Protein AF-A0A7V4WW13-F1 (afdb_monomer_lite)

Foldseek 3Di:
DVVVVVVVVVVVVVVVVVVVVVVVVVVVVVVLVVVLVVLVVVLVVLVVVLVVLVVVLCVLVVVCVVVVNVVCSVPPPCNVVSVVVNVVSVVVNVVSVVVSVVSVVVPPDPPVVVVVVVVVVVVVVVVVVVVVVVVVVVVVVVVVVVPDDPPDDDDDDDDDDDD

Organism: Caldithrix abyssi (NCBI:txid187145)

Secondary structure (DSSP, 8-state):
-HHHHHHHHHHHHHHHHHHHHHHHHHHHHHHHHHHHHHHHHHHHHHHHHHHHHHHHHHHHHHHHHHTT-HHHHHT-HHHHHHHHHHHHHHHHHHHHHHHHHHHHHTTTSSHHHHHHHHHHHHHHHHHHHHHHHHHHHHHHHHHHHHHS--------PPPPP--

pLDDT: mean 79.31, std 14.87, range [42.88, 95.56]

Structure (mmCIF, N/CA/C/O backbone):
data_AF-A0A7V4WW13-F1
#
_entry.id   AF-A0A7V4WW13-F1
#
loop_
_atom_site.group_PDB
_atom_site.id
_atom_site.type_symbol
_atom_site.label_atom_id
_atom_site.label_alt_id
_atom_site.label_comp_id
_atom_site.label_asym_id
_atom_site.label_entity_id
_atom_site.label_seq_id
_atom_site.pdbx_PDB_ins_code
_atom_site.Cartn_x
_atom_site.Cartn_y
_atom_site.Cartn_z
_atom_site.occupancy
_atom_site.B_iso_or_equiv
_atom_site.auth_seq_id
_atom_site.auth_comp_id
_atom_site.auth_asym_id
_atom_site.auth_atom_id
_atom_site.pdbx_PDB_model_num
ATOM 1 N N . MET A 1 1 ? -32.291 -10.331 50.979 1.00 54.09 1 MET A N 1
ATOM 2 C CA . MET A 1 1 ? -30.841 -10.485 50.706 1.00 54.09 1 MET A CA 1
ATOM 3 C C . MET A 1 1 ? -30.532 -11.126 49.345 1.00 54.09 1 MET A C 1
ATOM 5 O O . MET A 1 1 ? -29.468 -10.841 48.819 1.00 54.09 1 MET A O 1
ATOM 9 N N . SER A 1 2 ? -31.426 -11.918 48.730 1.00 60.03 2 SER A N 1
ATOM 10 C CA . SER A 1 2 ? -31.185 -12.530 47.403 1.00 60.03 2 SER A CA 1
ATOM 11 C C . SER A 1 2 ? -31.141 -11.540 46.224 1.00 60.03 2 SER A C 1
ATOM 13 O O . SER A 1 2 ? -30.485 -11.811 45.222 1.00 60.03 2 SER A O 1
ATOM 15 N N . ASP A 1 3 ? -31.795 -10.382 46.347 1.00 74.62 3 ASP A N 1
ATOM 16 C CA . ASP A 1 3 ? -31.913 -9.387 45.269 1.00 74.62 3 ASP A CA 1
ATOM 17 C C . ASP A 1 3 ? -30.604 -8.613 44.997 1.00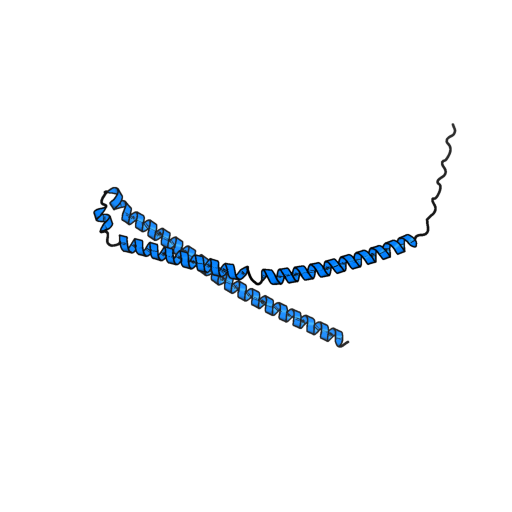 74.62 3 ASP A C 1
ATOM 19 O O . ASP A 1 3 ? -30.309 -8.245 43.866 1.00 74.62 3 ASP A O 1
ATOM 23 N N . LEU A 1 4 ? -29.757 -8.422 46.020 1.00 75.31 4 LEU A N 1
ATOM 24 C CA . LEU A 1 4 ? -28.432 -7.808 45.838 1.00 75.31 4 LEU A CA 1
ATOM 25 C C . LEU A 1 4 ? -27.431 -8.777 45.204 1.00 75.31 4 LEU A C 1
ATOM 27 O O . LEU A 1 4 ? -26.656 -8.374 44.346 1.00 75.31 4 LEU A O 1
ATOM 31 N N . ILE A 1 5 ? -27.449 -10.047 45.614 1.00 81.94 5 ILE A N 1
ATOM 32 C CA . ILE A 1 5 ? -26.523 -11.066 45.098 1.00 81.94 5 ILE A CA 1
ATOM 33 C C . ILE A 1 5 ? -26.833 -11.378 43.629 1.00 81.94 5 ILE A C 1
ATOM 35 O O . ILE A 1 5 ? -25.917 -11.538 42.829 1.00 81.94 5 ILE A O 1
ATOM 39 N N . SER A 1 6 ? -28.114 -11.420 43.256 1.00 78.00 6 SER A N 1
ATOM 40 C CA . SER A 1 6 ? -28.537 -11.613 41.863 1.00 78.00 6 SER A CA 1
ATOM 41 C C . SER A 1 6 ? -28.190 -10.416 40.976 1.00 78.00 6 SER A C 1
ATOM 43 O O . SER A 1 6 ? -27.668 -10.626 39.885 1.00 78.00 6 SER A O 1
ATOM 45 N N . LYS A 1 7 ? -28.380 -9.178 41.455 1.00 79.62 7 LYS A N 1
ATOM 46 C CA . LYS A 1 7 ? -27.900 -7.970 40.760 1.00 79.62 7 LYS A CA 1
ATOM 47 C C . LYS A 1 7 ? -26.385 -7.989 40.583 1.00 79.62 7 LYS A C 1
ATOM 49 O O . LYS A 1 7 ? -25.926 -7.822 39.465 1.00 79.62 7 LYS A O 1
ATOM 54 N N . LEU A 1 8 ? -25.625 -8.289 41.640 1.00 80.19 8 LEU A N 1
ATOM 55 C CA . LEU A 1 8 ? -24.162 -8.370 41.581 1.00 80.19 8 LEU A CA 1
ATOM 56 C C . LEU A 1 8 ? -23.691 -9.418 40.564 1.00 80.19 8 LEU A C 1
ATOM 58 O O . LEU A 1 8 ? -22.793 -9.155 39.772 1.00 80.19 8 LEU A O 1
ATOM 62 N N . LYS A 1 9 ? -24.322 -10.598 40.561 1.00 83.50 9 LYS A N 1
ATOM 63 C CA . LYS A 1 9 ? -24.013 -11.666 39.608 1.00 83.50 9 LYS A CA 1
ATOM 64 C C . LYS A 1 9 ? -24.299 -11.233 38.170 1.00 83.50 9 LYS A C 1
ATOM 66 O O . LYS A 1 9 ? -23.457 -11.445 37.308 1.00 83.50 9 LYS A O 1
ATOM 71 N N . LYS A 1 10 ? -25.436 -10.571 37.943 1.00 83.75 10 LYS A N 1
ATOM 72 C CA . LYS A 1 10 ? -25.823 -10.056 36.629 1.00 83.75 10 LYS A CA 1
ATOM 73 C C . LYS A 1 10 ? -24.858 -8.976 36.128 1.00 83.75 10 LYS A C 1
ATOM 75 O O . LYS A 1 10 ? -24.437 -9.040 34.986 1.00 83.75 10 LYS A O 1
ATOM 80 N N . THR A 1 11 ? -24.423 -8.057 36.992 1.00 82.56 11 THR A N 1
ATOM 81 C CA . THR A 1 11 ? -23.428 -7.030 36.633 1.00 82.56 11 THR A CA 1
ATOM 82 C C . THR A 1 11 ? -22.059 -7.641 36.319 1.00 82.56 11 THR A C 1
ATOM 84 O O . THR A 1 11 ? -21.357 -7.164 35.434 1.00 82.56 11 THR A O 1
ATOM 87 N N . ILE A 1 12 ? -21.671 -8.711 37.022 1.00 81.50 12 ILE A N 1
ATOM 88 C CA . ILE A 1 12 ? -20.430 -9.442 36.732 1.00 81.50 12 ILE A CA 1
ATOM 89 C C . ILE A 1 12 ? -20.537 -10.183 35.393 1.00 81.50 12 ILE A C 1
ATOM 91 O O . ILE A 1 12 ? -19.601 -10.108 34.601 1.00 81.50 12 ILE A O 1
ATOM 95 N N . GLU A 1 13 ? -21.659 -10.850 35.117 1.00 81.81 13 GLU A N 1
ATOM 96 C CA . GLU A 1 13 ? -21.928 -11.501 33.825 1.00 81.81 13 GLU A CA 1
ATOM 97 C C . GLU A 1 13 ? -21.914 -10.480 32.676 1.00 81.81 13 GLU A C 1
ATOM 99 O O . GLU A 1 13 ? -21.170 -10.664 31.719 1.00 81.81 13 GLU A O 1
ATOM 104 N N . GLU A 1 14 ? -22.600 -9.344 32.824 1.00 81.69 14 GLU A N 1
ATOM 105 C CA . GLU A 1 14 ? -22.585 -8.243 31.849 1.00 81.69 14 GLU A CA 1
ATOM 106 C C . GLU A 1 14 ? -21.165 -7.678 31.641 1.00 81.69 14 GLU A C 1
ATOM 108 O O . GLU A 1 14 ? -20.758 -7.405 30.510 1.00 81.69 14 GLU A O 1
ATOM 113 N N . SER A 1 15 ? -20.365 -7.551 32.708 1.00 78.69 15 SER A N 1
ATOM 114 C CA . SER A 1 15 ? -18.968 -7.104 32.602 1.00 78.69 15 SER A CA 1
ATOM 115 C C . SER A 1 15 ? -18.067 -8.120 31.894 1.00 78.69 15 SER A C 1
ATOM 117 O O . SER A 1 15 ? -17.171 -7.729 31.146 1.00 78.69 15 SER A O 1
ATOM 119 N N . LEU A 1 16 ? -18.312 -9.418 32.098 1.00 81.44 16 LEU A N 1
ATOM 120 C CA . LEU A 1 16 ? -17.574 -10.502 31.455 1.00 81.44 16 LEU A CA 1
ATOM 121 C C . LEU A 1 16 ? -17.925 -10.606 29.975 1.00 81.44 16 LEU A C 1
ATOM 123 O O . LEU A 1 16 ? -17.021 -10.765 29.159 1.00 81.44 16 LEU A O 1
ATOM 127 N N . ASP A 1 17 ? -19.201 -10.463 29.627 1.00 81.75 17 ASP A N 1
ATOM 128 C CA . ASP A 1 17 ? -19.652 -10.430 28.236 1.00 81.75 17 ASP A CA 1
ATOM 129 C C . ASP A 1 17 ? -19.098 -9.198 27.511 1.00 81.75 17 ASP A C 1
ATOM 131 O O . ASP A 1 17 ? -18.573 -9.317 26.405 1.00 81.75 17 ASP A O 1
ATOM 135 N N . THR A 1 18 ? -19.082 -8.035 28.170 1.00 81.69 18 THR A N 1
ATOM 136 C CA . THR A 1 18 ? -18.443 -6.821 27.634 1.00 81.69 18 THR A CA 1
ATOM 137 C C . THR A 1 18 ? -16.938 -7.026 27.436 1.00 81.69 18 THR A C 1
ATOM 139 O O . THR A 1 18 ? -16.401 -6.723 26.374 1.00 81.69 18 THR A O 1
ATOM 142 N N . ALA A 1 19 ? -16.238 -7.595 28.422 1.00 79.12 19 ALA A N 1
ATOM 143 C CA . ALA A 1 19 ? -14.809 -7.883 28.310 1.00 79.12 19 ALA A CA 1
ATOM 144 C C . ALA A 1 19 ? -14.504 -8.902 27.200 1.00 79.12 19 ALA A C 1
ATOM 146 O O . ALA A 1 19 ? -13.498 -8.773 26.502 1.00 79.12 19 ALA A O 1
ATOM 147 N N . ARG A 1 20 ? -15.375 -9.899 27.014 1.00 81.31 20 ARG A N 1
ATOM 148 C CA . ARG A 1 20 ? -15.264 -10.899 25.951 1.00 81.31 20 ARG A CA 1
ATOM 149 C C . ARG A 1 20 ? -15.456 -10.277 24.570 1.00 81.31 20 ARG A C 1
ATOM 151 O O . ARG A 1 20 ? -14.651 -10.560 23.687 1.00 81.31 20 ARG A O 1
ATOM 158 N N . ASN A 1 21 ? -16.462 -9.421 24.406 1.00 77.94 21 ASN A N 1
ATOM 159 C CA . ASN A 1 21 ? -16.700 -8.700 23.157 1.00 77.94 21 ASN A CA 1
ATOM 160 C C . ASN A 1 21 ? -15.518 -7.777 22.835 1.00 77.94 21 ASN A C 1
ATOM 162 O O . ASN A 1 21 ? -14.959 -7.870 21.749 1.00 77.94 21 ASN A O 1
ATOM 166 N N . ASN A 1 22 ? -15.030 -7.013 23.816 1.00 73.44 22 ASN A N 1
ATOM 167 C CA . ASN A 1 22 ? -13.858 -6.149 23.646 1.00 73.44 22 ASN A CA 1
ATOM 168 C C . ASN A 1 22 ? -12.595 -6.935 23.261 1.00 73.44 22 ASN A C 1
ATOM 170 O O . ASN A 1 22 ? -11.821 -6.498 22.413 1.00 73.44 22 ASN A O 1
ATOM 174 N N . ALA A 1 23 ? -12.365 -8.104 23.868 1.00 78.31 23 ALA A N 1
ATOM 175 C CA . ALA A 1 23 ? -11.235 -8.962 23.518 1.00 78.31 23 ALA A CA 1
ATOM 176 C C . ALA A 1 23 ? -11.346 -9.517 22.089 1.00 78.31 23 ALA A C 1
ATOM 178 O O . ALA A 1 23 ? -10.328 -9.692 21.418 1.00 78.31 23 ALA A O 1
ATOM 179 N N . GLN A 1 24 ? -12.567 -9.788 21.622 1.00 77.06 24 GLN A N 1
ATOM 180 C CA . GLN A 1 24 ? -12.816 -10.234 20.258 1.00 77.06 24 GLN A CA 1
ATOM 181 C C . GLN A 1 24 ? -12.596 -9.100 19.246 1.00 77.06 24 GLN A C 1
ATOM 183 O O . GLN A 1 24 ? -11.843 -9.303 18.297 1.00 77.06 24 GLN A O 1
ATOM 188 N N . SER A 1 25 ? -13.110 -7.897 19.510 1.00 74.38 25 SER A N 1
ATOM 189 C CA . SER A 1 25 ? -12.848 -6.707 18.688 1.00 74.38 25 SER A CA 1
ATOM 190 C C . SER A 1 25 ? -11.354 -6.370 18.625 1.00 74.38 25 SER A C 1
ATOM 192 O O . SER A 1 25 ? -10.813 -6.123 17.554 1.00 74.38 25 SER A O 1
ATOM 194 N N . LEU A 1 26 ? -10.629 -6.449 19.750 1.00 74.19 26 LEU A N 1
ATOM 195 C CA . LEU A 1 26 ? -9.172 -6.248 19.772 1.00 74.19 26 LEU A CA 1
ATOM 196 C C . LEU A 1 26 ? -8.417 -7.289 18.939 1.00 74.19 26 LEU A C 1
ATOM 198 O O . LEU A 1 26 ? -7.386 -6.974 18.343 1.00 74.19 26 LEU A O 1
ATOM 202 N N . LYS A 1 27 ? -8.902 -8.534 18.913 1.00 80.12 27 LYS A N 1
ATOM 203 C CA . LYS A 1 27 ? -8.321 -9.593 18.087 1.00 80.12 27 LYS A CA 1
ATOM 204 C C . LYS A 1 27 ? -8.545 -9.310 16.601 1.00 80.12 27 LYS A C 1
ATOM 206 O O . LYS A 1 27 ? -7.601 -9.437 15.828 1.00 80.12 27 LYS A O 1
ATOM 211 N N . GLU A 1 28 ? -9.759 -8.927 16.220 1.00 78.75 28 GLU A N 1
ATOM 212 C CA . GLU A 1 28 ? -10.116 -8.574 14.841 1.00 78.75 28 GLU A CA 1
ATOM 213 C C . GLU A 1 28 ? -9.271 -7.388 14.355 1.00 78.75 28 GLU A C 1
ATOM 215 O O . GLU A 1 28 ? -8.582 -7.502 13.339 1.00 78.75 28 GLU A O 1
ATOM 220 N N . LEU A 1 29 ? -9.161 -6.342 15.178 1.00 76.50 29 LEU A N 1
ATOM 221 C CA . LEU A 1 29 ? -8.305 -5.188 14.920 1.00 76.50 29 LEU A CA 1
ATOM 222 C C . LEU A 1 29 ? -6.833 -5.602 14.745 1.00 76.50 29 LEU A C 1
ATOM 224 O O . LEU A 1 29 ? -6.175 -5.216 13.782 1.00 76.50 29 LEU A O 1
ATOM 228 N N . ALA A 1 30 ? -6.290 -6.440 15.634 1.00 75.12 30 ALA A N 1
ATOM 229 C CA . ALA A 1 30 ? -4.909 -6.915 15.519 1.00 75.12 30 ALA A CA 1
ATOM 230 C C . ALA A 1 30 ? -4.659 -7.737 14.237 1.00 75.12 30 ALA A C 1
ATOM 232 O O . ALA A 1 30 ? -3.594 -7.616 13.623 1.00 75.12 30 ALA A O 1
ATOM 233 N N . GLU A 1 31 ? -5.621 -8.562 13.815 1.00 79.75 31 GLU A N 1
ATOM 234 C CA . GLU A 1 31 ? -5.543 -9.313 12.559 1.00 79.75 31 GLU A CA 1
ATOM 235 C C . GLU A 1 31 ? -5.558 -8.383 11.337 1.00 79.75 31 GLU A C 1
ATOM 237 O O . GLU A 1 31 ? -4.804 -8.604 10.383 1.00 79.75 31 GLU A O 1
ATOM 242 N N . GLU A 1 32 ? -6.364 -7.325 11.363 1.00 79.38 32 GLU A N 1
ATOM 243 C CA . GLU A 1 32 ? -6.443 -6.324 10.295 1.00 79.38 32 GLU A CA 1
ATOM 244 C C . GLU A 1 32 ? -5.180 -5.468 10.206 1.00 79.38 32 GLU A C 1
ATOM 246 O O . GLU A 1 32 ? -4.582 -5.369 9.128 1.00 79.38 32 GLU A O 1
ATOM 251 N N . TYR A 1 33 ? -4.667 -4.979 11.338 1.00 80.06 33 TYR A N 1
ATOM 252 C CA . TYR A 1 33 ? -3.361 -4.318 11.395 1.00 80.06 33 TYR A CA 1
ATOM 253 C C . TYR A 1 33 ? -2.243 -5.222 10.864 1.00 80.06 33 TYR A C 1
ATOM 255 O O . TYR A 1 33 ? -1.367 -4.757 10.130 1.00 80.06 33 TYR A O 1
ATOM 263 N N . GLY A 1 34 ? -2.279 -6.520 11.180 1.00 83.56 34 GLY A N 1
ATOM 264 C CA . GLY A 1 34 ? -1.335 -7.504 10.652 1.00 83.56 34 GLY A CA 1
ATOM 265 C C . GLY A 1 34 ? -1.395 -7.633 9.126 1.00 83.56 34 GLY A C 1
ATOM 266 O O . GLY A 1 34 ? -0.352 -7.666 8.466 1.00 83.56 34 GLY A O 1
ATOM 267 N N . LYS A 1 35 ? -2.602 -7.652 8.544 1.00 87.44 35 LYS A N 1
ATOM 268 C CA . LYS A 1 35 ? -2.805 -7.677 7.083 1.00 87.44 35 LYS A CA 1
ATOM 269 C C . LYS A 1 35 ? -2.277 -6.402 6.425 1.00 87.44 35 LYS A C 1
ATOM 271 O O . LYS A 1 35 ? -1.506 -6.493 5.471 1.00 87.44 35 LYS A O 1
ATOM 276 N N . VAL A 1 36 ? -2.611 -5.229 6.963 1.00 87.12 36 VAL A N 1
ATOM 277 C CA . VAL A 1 36 ? -2.139 -3.935 6.439 1.00 87.12 36 VAL A CA 1
ATOM 278 C C . VAL A 1 36 ? -0.618 -3.818 6.541 1.00 87.12 36 VAL A C 1
ATOM 280 O O . VAL A 1 36 ? 0.037 -3.394 5.588 1.00 87.12 36 VAL A O 1
ATOM 283 N N . ALA A 1 37 ? -0.023 -4.224 7.665 1.00 85.44 37 ALA A N 1
ATOM 284 C CA . ALA A 1 37 ? 1.427 -4.219 7.844 1.00 85.44 37 ALA A CA 1
ATOM 285 C C . ALA A 1 37 ? 2.129 -5.125 6.821 1.00 85.44 37 ALA A C 1
ATOM 287 O O . ALA A 1 37 ? 3.145 -4.732 6.243 1.00 85.44 37 ALA A O 1
ATOM 288 N N . ARG A 1 38 ? 1.560 -6.306 6.546 1.00 89.44 38 ARG A N 1
ATOM 289 C CA . ARG A 1 38 ? 2.066 -7.223 5.521 1.00 89.44 38 ARG A CA 1
ATOM 290 C C . ARG A 1 38 ? 2.005 -6.606 4.123 1.00 89.44 38 ARG A C 1
ATOM 292 O O . ARG A 1 38 ? 3.011 -6.644 3.422 1.00 89.44 38 ARG A O 1
ATOM 299 N N . LEU A 1 39 ? 0.882 -5.991 3.752 1.00 90.12 39 LEU A N 1
ATOM 300 C CA . LEU A 1 39 ? 0.728 -5.317 2.457 1.00 90.12 39 LEU A CA 1
ATOM 301 C C . LEU A 1 39 ? 1.691 -4.130 2.306 1.00 90.12 39 LEU A C 1
ATOM 303 O O . LEU A 1 39 ? 2.306 -3.957 1.258 1.00 90.12 39 LEU A O 1
ATOM 307 N N . LYS A 1 40 ? 1.902 -3.337 3.365 1.00 88.50 40 LYS A N 1
ATOM 308 C CA . LYS A 1 40 ? 2.895 -2.245 3.364 1.00 88.50 40 LYS A CA 1
ATOM 309 C C . LYS A 1 40 ? 4.322 -2.762 3.175 1.00 88.50 40 LYS A C 1
ATOM 311 O O . LYS A 1 40 ? 5.116 -2.139 2.471 1.00 88.50 40 LYS A O 1
ATOM 316 N N . PHE A 1 41 ? 4.654 -3.893 3.791 1.00 91.69 41 PHE A N 1
ATOM 317 C CA . PHE A 1 41 ? 5.955 -4.530 3.613 1.00 91.69 41 PHE A CA 1
ATOM 318 C C . PHE A 1 41 ? 6.140 -5.075 2.191 1.00 91.69 41 PHE A C 1
ATOM 320 O O . PHE A 1 41 ? 7.200 -4.889 1.597 1.00 91.69 41 PHE A O 1
ATOM 327 N N . GLU A 1 42 ? 5.107 -5.693 1.621 1.00 91.62 42 GLU A N 1
ATOM 328 C CA . GLU A 1 42 ? 5.092 -6.147 0.227 1.00 91.62 42 GLU A CA 1
ATOM 329 C C . GLU A 1 42 ? 5.264 -4.977 -0.752 1.00 91.62 42 GLU A C 1
ATOM 331 O O . GLU A 1 42 ? 6.143 -5.017 -1.614 1.00 91.62 42 GLU A O 1
ATOM 336 N N . LEU A 1 43 ? 4.539 -3.874 -0.541 1.00 93.12 43 LEU A N 1
ATOM 337 C CA . LEU A 1 43 ? 4.690 -2.643 -1.315 1.00 93.12 43 LEU A CA 1
ATOM 338 C C . LEU A 1 43 ? 6.134 -2.120 -1.289 1.00 93.12 43 LEU A C 1
ATOM 340 O O . LEU A 1 43 ? 6.685 -1.752 -2.328 1.00 93.12 43 LEU A O 1
ATOM 344 N N . TYR A 1 44 ? 6.770 -2.116 -0.115 1.00 91.88 44 TYR A N 1
ATOM 345 C CA . TYR A 1 44 ? 8.167 -1.707 0.026 1.00 91.88 44 TYR A CA 1
ATOM 346 C C . TYR A 1 44 ? 9.120 -2.602 -0.787 1.00 91.88 44 TYR A C 1
ATOM 348 O O . TYR A 1 44 ? 10.042 -2.106 -1.443 1.00 91.88 44 TYR A O 1
ATOM 356 N N . GLN A 1 45 ? 8.892 -3.919 -0.796 1.00 93.75 45 GLN A N 1
ATOM 357 C CA . GLN A 1 45 ? 9.683 -4.839 -1.616 1.00 93.75 45 GLN A CA 1
ATOM 358 C C . GLN A 1 45 ? 9.496 -4.584 -3.113 1.00 93.75 45 GLN A C 1
ATOM 360 O O . GLN A 1 45 ? 10.488 -4.517 -3.841 1.00 93.75 45 GLN A O 1
ATOM 365 N N . LEU A 1 46 ? 8.255 -4.386 -3.564 1.00 92.69 46 LEU A N 1
ATOM 366 C CA . LEU A 1 46 ? 7.939 -4.093 -4.963 1.00 92.69 46 LEU A CA 1
ATOM 367 C C . LEU A 1 46 ? 8.577 -2.777 -5.427 1.00 92.69 46 LEU A C 1
ATOM 369 O O . LEU A 1 46 ? 9.164 -2.714 -6.508 1.00 92.69 46 LEU A O 1
ATOM 373 N N . GLN A 1 47 ? 8.552 -1.736 -4.592 1.00 91.38 47 GLN A N 1
ATOM 374 C CA . GLN A 1 47 ? 9.221 -0.463 -4.877 1.00 91.38 47 GLN A CA 1
ATOM 375 C C . GLN A 1 47 ? 10.743 -0.619 -4.994 1.00 91.38 47 GLN A C 1
ATOM 377 O O . GLN A 1 47 ? 11.359 -0.067 -5.910 1.00 91.38 47 GLN A O 1
ATOM 382 N N . ASN A 1 48 ? 11.358 -1.413 -4.114 1.00 94.31 48 ASN A N 1
ATOM 383 C CA . ASN A 1 48 ? 12.781 -1.732 -4.211 1.00 94.31 48 ASN A CA 1
ATOM 384 C C . ASN A 1 48 ? 13.107 -2.546 -5.472 1.00 94.31 48 ASN A C 1
ATOM 386 O O . ASN A 1 48 ? 14.117 -2.282 -6.127 1.00 94.31 48 ASN A O 1
ATOM 390 N N . ALA A 1 49 ? 12.260 -3.509 -5.842 1.00 93.50 49 ALA A N 1
ATOM 391 C CA . ALA A 1 49 ? 12.413 -4.278 -7.075 1.00 93.50 49 ALA A CA 1
ATOM 392 C C . ALA A 1 49 ? 12.313 -3.373 -8.312 1.00 93.50 49 ALA A C 1
ATOM 394 O O . ALA A 1 49 ? 13.168 -3.447 -9.196 1.00 93.50 49 ALA A O 1
ATOM 395 N N . LYS A 1 50 ? 11.342 -2.450 -8.339 1.00 93.00 50 LYS A N 1
ATOM 396 C CA . LYS A 1 50 ? 11.216 -1.425 -9.384 1.00 93.00 50 LYS A CA 1
ATOM 397 C C . LYS A 1 50 ? 12.485 -0.587 -9.505 1.00 93.00 50 LYS A C 1
ATOM 399 O O . LYS A 1 50 ? 12.966 -0.384 -10.616 1.00 93.00 50 LYS A O 1
ATOM 404 N N . LYS A 1 51 ? 13.041 -0.120 -8.382 1.00 93.31 51 LYS A N 1
ATOM 405 C CA . LYS A 1 51 ? 14.277 0.675 -8.381 1.00 93.31 51 LYS A CA 1
ATOM 406 C C . LYS A 1 51 ? 15.432 -0.086 -9.036 1.00 93.31 51 LYS A C 1
ATOM 408 O O . LYS A 1 51 ? 16.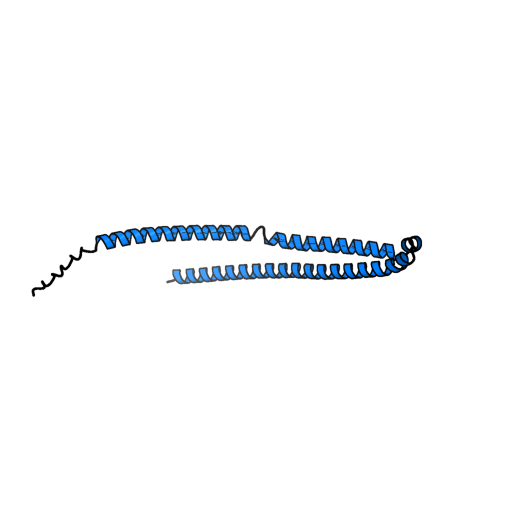058 0.449 -9.942 1.00 93.31 51 LYS A O 1
ATOM 413 N N . LYS A 1 52 ? 15.647 -1.348 -8.651 1.00 94.19 52 LYS A N 1
ATOM 414 C CA . LYS A 1 52 ? 16.692 -2.203 -9.242 1.00 94.19 52 LYS A CA 1
ATOM 415 C C . LYS A 1 52 ? 16.487 -2.431 -10.742 1.00 94.19 52 LYS A C 1
ATOM 417 O O . LYS A 1 52 ? 17.442 -2.377 -11.507 1.00 94.19 52 LYS A O 1
ATOM 422 N N . LYS A 1 53 ? 15.243 -2.654 -11.182 1.00 92.06 53 LYS A N 1
ATOM 423 C CA . LYS A 1 53 ? 14.920 -2.810 -12.611 1.00 92.06 53 LYS A CA 1
ATOM 424 C C . LYS A 1 53 ? 15.182 -1.526 -13.408 1.00 92.06 53 LYS A C 1
ATOM 426 O O . LYS A 1 53 ? 15.659 -1.597 -14.534 1.00 92.06 53 LYS A O 1
ATOM 431 N N . LEU A 1 54 ? 14.907 -0.356 -12.827 1.00 92.12 54 LEU A N 1
ATOM 432 C CA . LEU A 1 54 ? 15.214 0.941 -13.442 1.00 92.12 54 LEU A CA 1
ATOM 433 C C . LEU A 1 54 ? 16.720 1.219 -13.506 1.00 92.12 54 LEU A C 1
ATOM 435 O O . LEU A 1 54 ? 17.187 1.765 -14.501 1.00 92.12 54 LEU A O 1
ATOM 439 N N . GLU A 1 55 ? 17.478 0.831 -12.479 1.00 93.62 55 GLU A N 1
ATOM 440 C CA . GLU A 1 55 ? 18.946 0.894 -12.497 1.00 93.62 55 GLU A CA 1
ATOM 441 C C . GLU A 1 55 ? 19.505 0.027 -13.632 1.00 93.62 55 GLU A C 1
ATOM 443 O O . GLU A 1 55 ? 20.246 0.534 -14.472 1.00 93.62 55 GLU A O 1
ATOM 448 N N . LEU A 1 56 ? 19.046 -1.225 -13.745 1.00 93.19 56 LEU A N 1
ATOM 449 C CA . LEU A 1 56 ? 19.430 -2.127 -14.834 1.00 93.19 56 LEU A CA 1
ATOM 450 C C . LEU A 1 56 ? 19.042 -1.578 -16.217 1.00 93.19 56 LEU A C 1
ATOM 452 O O . LEU A 1 56 ? 19.777 -1.754 -17.188 1.00 93.19 56 LEU A O 1
ATOM 456 N N . LEU A 1 57 ? 17.901 -0.888 -16.321 1.00 92.44 57 LEU A N 1
ATOM 457 C CA . LEU A 1 57 ? 17.487 -0.231 -17.562 1.00 92.44 57 LEU A CA 1
ATOM 458 C C . LEU A 1 57 ? 18.464 0.887 -17.923 1.00 92.44 57 LEU A C 1
ATOM 460 O O . LEU A 1 57 ? 18.869 0.987 -19.077 1.00 92.44 57 LEU A O 1
ATOM 464 N N . GLY A 1 58 ? 18.874 1.687 -16.939 1.00 91.75 58 GLY A N 1
ATOM 465 C CA . GLY A 1 58 ? 19.912 2.698 -17.105 1.00 91.75 58 GLY A CA 1
ATOM 466 C C . GLY A 1 58 ? 21.225 2.089 -17.590 1.00 91.75 58 GLY A C 1
ATOM 467 O O . GLY A 1 58 ? 21.751 2.532 -18.604 1.00 91.75 58 GLY A O 1
ATOM 468 N N . GLU A 1 59 ? 21.711 1.036 -16.931 1.00 91.06 59 GLU A N 1
ATOM 469 C CA . GLU A 1 59 ? 22.936 0.317 -17.318 1.00 91.06 59 GLU A CA 1
ATOM 470 C C . GLU A 1 59 ? 22.854 -0.276 -18.728 1.00 91.06 59 GLU A C 1
ATOM 472 O O . GLU A 1 59 ? 23.831 -0.244 -19.471 1.00 91.06 59 GLU A O 1
ATOM 477 N N . THR A 1 60 ? 21.681 -0.776 -19.117 1.00 88.62 60 THR A N 1
ATOM 478 C CA . THR A 1 60 ? 21.461 -1.357 -20.446 1.00 88.62 60 THR A CA 1
ATOM 479 C C . THR A 1 60 ? 21.408 -0.278 -21.523 1.00 88.62 60 THR A C 1
ATOM 481 O O . THR A 1 60 ? 21.958 -0.460 -22.600 1.00 88.62 60 THR A O 1
ATOM 484 N N . VAL A 1 61 ? 20.746 0.849 -21.258 1.00 91.00 61 VAL A N 1
ATOM 485 C CA . VAL A 1 61 ? 20.500 1.909 -22.249 1.00 91.00 61 VAL A CA 1
ATOM 486 C C . VAL A 1 61 ? 21.703 2.849 -22.393 1.00 91.00 61 VAL A C 1
ATOM 488 O O . VAL A 1 61 ? 21.983 3.328 -23.493 1.00 91.00 61 VAL A O 1
ATOM 491 N N . PHE A 1 62 ? 22.421 3.118 -21.300 1.00 92.38 62 PHE A N 1
ATOM 492 C CA . PHE A 1 62 ? 23.476 4.132 -21.238 1.00 92.38 62 PHE A CA 1
ATOM 493 C C . PHE A 1 62 ? 24.600 3.935 -22.273 1.00 92.38 62 PHE A C 1
ATOM 495 O O . PHE A 1 62 ? 24.883 4.903 -22.983 1.00 92.38 62 PHE A O 1
ATOM 502 N N . PRO A 1 63 ? 25.182 2.731 -22.465 1.00 90.81 63 PRO A N 1
ATOM 503 C CA . PRO A 1 63 ? 26.232 2.512 -23.464 1.00 90.81 63 PRO A CA 1
ATOM 504 C C . PRO A 1 63 ? 25.787 2.875 -24.887 1.00 90.81 63 PRO A C 1
ATOM 506 O O . PRO A 1 63 ? 26.482 3.591 -25.610 1.00 90.81 63 PRO A O 1
ATOM 509 N N . PHE A 1 64 ? 24.572 2.474 -25.272 1.00 90.81 64 PHE A N 1
ATOM 510 C CA . PHE A 1 64 ? 24.044 2.751 -26.609 1.00 90.81 64 PHE A CA 1
ATOM 511 C C . PHE A 1 64 ? 23.741 4.234 -26.828 1.00 90.81 64 PHE A C 1
ATOM 513 O O . PHE A 1 64 ? 23.913 4.732 -27.941 1.00 90.81 64 PHE A O 1
ATOM 520 N N . LEU A 1 65 ? 23.318 4.954 -25.783 1.00 90.25 65 LEU A N 1
ATOM 521 C CA . LEU A 1 65 ? 23.137 6.405 -25.856 1.00 90.25 65 LEU A CA 1
ATOM 522 C C . LEU A 1 65 ? 24.474 7.127 -26.020 1.00 90.25 65 LEU A C 1
ATOM 524 O O . LEU A 1 65 ? 24.573 8.031 -26.847 1.00 90.25 65 LEU A O 1
ATOM 528 N N . THR A 1 66 ? 25.511 6.718 -25.283 1.00 93.44 66 THR A N 1
ATOM 529 C CA . THR A 1 66 ? 26.843 7.334 -25.395 1.00 93.44 66 THR A CA 1
ATOM 530 C C . THR A 1 66 ? 27.481 7.123 -26.766 1.00 93.44 66 THR A C 1
ATOM 532 O O . THR A 1 66 ? 28.195 7.996 -27.255 1.00 93.44 66 THR A O 1
ATOM 535 N N . GLU A 1 67 ? 27.176 6.005 -27.421 1.00 92.62 67 GLU A N 1
ATOM 536 C CA . GLU A 1 67 ? 27.669 5.671 -28.760 1.00 92.62 67 GLU A CA 1
ATOM 537 C C . GLU A 1 67 ? 26.762 6.189 -29.893 1.00 92.62 67 GLU A C 1
ATOM 539 O O . GLU A 1 67 ? 27.069 5.982 -31.066 1.00 92.62 67 GLU A O 1
ATOM 544 N N . ASN A 1 68 ? 25.644 6.862 -29.578 1.00 91.81 68 ASN A N 1
ATOM 545 C CA . ASN A 1 68 ? 24.588 7.236 -30.534 1.00 91.81 68 ASN A CA 1
ATOM 546 C C . ASN A 1 68 ? 24.048 6.048 -31.363 1.00 91.81 68 ASN A C 1
ATOM 548 O O . ASN A 1 68 ? 23.573 6.218 -32.489 1.00 91.81 68 ASN A O 1
ATOM 552 N N . ASN A 1 69 ? 24.091 4.836 -30.808 1.00 91.50 69 ASN A N 1
ATOM 553 C CA . ASN A 1 69 ? 23.702 3.598 -31.478 1.00 91.50 69 ASN A CA 1
ATOM 554 C C . ASN A 1 69 ? 22.243 3.217 -31.168 1.00 91.50 69 ASN A C 1
ATOM 556 O O . ASN A 1 69 ? 21.945 2.230 -30.490 1.00 91.50 69 ASN A O 1
ATOM 560 N N . TYR A 1 70 ? 21.310 4.018 -31.681 1.00 87.56 70 TYR A N 1
ATOM 561 C CA . TYR A 1 70 ? 19.875 3.826 -31.443 1.00 87.56 70 TYR A CA 1
ATOM 562 C C . TYR A 1 70 ? 19.312 2.557 -32.099 1.00 87.56 70 TYR A C 1
ATOM 564 O O . TYR A 1 70 ? 18.394 1.938 -31.558 1.00 87.56 70 TYR A O 1
ATOM 572 N N . ASP A 1 71 ? 19.861 2.146 -33.243 1.00 88.44 71 ASP A N 1
ATOM 573 C CA . ASP A 1 71 ? 19.436 0.923 -33.932 1.00 88.44 71 ASP A CA 1
ATOM 574 C C . ASP A 1 71 ? 19.869 -0.336 -33.174 1.00 88.44 71 ASP A C 1
ATOM 576 O O . ASP A 1 71 ? 19.097 -1.293 -33.086 1.00 88.44 71 ASP A O 1
ATOM 580 N N . GLY A 1 72 ? 21.068 -0.320 -32.579 1.00 87.19 72 GLY A N 1
ATOM 581 C CA . GLY A 1 72 ? 21.542 -1.374 -31.684 1.00 87.19 72 GLY A CA 1
ATOM 582 C C . GLY A 1 72 ? 20.690 -1.478 -30.423 1.00 87.19 72 GLY A C 1
ATOM 583 O O . GLY A 1 72 ? 20.281 -2.577 -30.055 1.00 87.19 72 GLY A O 1
ATOM 584 N N . LEU A 1 73 ? 20.325 -0.338 -29.826 1.00 87.75 73 LEU A N 1
ATOM 585 C CA . LEU A 1 73 ? 19.460 -0.303 -28.646 1.00 87.75 73 LEU A CA 1
ATOM 586 C C . LEU A 1 73 ? 18.081 -0.921 -28.917 1.00 87.75 73 LEU A C 1
ATOM 588 O O . LEU A 1 73 ? 17.595 -1.730 -28.134 1.00 87.75 73 LEU A O 1
ATOM 592 N N . ARG A 1 74 ? 17.454 -0.577 -30.050 1.00 85.25 74 ARG A N 1
ATOM 593 C CA . ARG A 1 74 ? 16.132 -1.109 -30.431 1.00 85.25 74 ARG A CA 1
ATOM 594 C C . ARG A 1 74 ? 16.129 -2.615 -30.674 1.00 85.25 74 ARG A C 1
ATOM 596 O O . ARG A 1 74 ? 15.084 -3.243 -30.545 1.00 85.25 74 ARG A O 1
ATOM 603 N N . ARG A 1 75 ? 17.271 -3.179 -31.067 1.00 88.75 75 ARG A N 1
ATOM 604 C CA . ARG A 1 75 ? 17.439 -4.614 -31.332 1.00 88.75 75 ARG A CA 1
ATOM 605 C C . ARG A 1 75 ? 17.950 -5.381 -30.114 1.00 88.75 75 ARG A C 1
ATOM 607 O O . ARG A 1 75 ? 18.126 -6.590 -30.208 1.00 88.75 75 ARG A O 1
ATOM 614 N N . HIS A 1 76 ? 18.198 -4.699 -28.996 1.00 89.00 76 HIS A N 1
ATOM 615 C CA . HIS A 1 76 ? 18.708 -5.325 -27.788 1.00 89.00 76 HIS A CA 1
ATOM 616 C C . HIS A 1 76 ? 17.662 -6.276 -27.198 1.00 89.00 76 HIS A C 1
ATOM 618 O O . HIS A 1 76 ? 16.602 -5.849 -26.739 1.00 89.00 76 HIS A O 1
ATOM 624 N N . GLU A 1 77 ? 17.968 -7.571 -27.202 1.00 82.69 77 GLU A N 1
ATOM 625 C CA . GLU A 1 77 ? 17.007 -8.643 -26.908 1.00 82.69 77 GLU A CA 1
ATOM 626 C C . GLU A 1 77 ? 16.359 -8.508 -25.523 1.00 82.69 77 GLU A C 1
ATOM 628 O O . GLU A 1 77 ? 15.166 -8.757 -25.356 1.00 82.69 77 GLU A O 1
ATOM 633 N N . THR A 1 78 ? 17.120 -8.059 -24.524 1.00 86.25 78 THR A N 1
ATOM 634 C CA . THR A 1 78 ? 16.634 -7.961 -23.139 1.00 86.25 78 THR A CA 1
ATOM 635 C C . THR A 1 78 ? 15.910 -6.652 -22.827 1.00 86.25 78 THR A C 1
ATOM 637 O O . THR A 1 78 ? 15.271 -6.557 -21.781 1.00 86.25 78 THR A O 1
ATOM 640 N N . LEU A 1 79 ? 15.974 -5.645 -23.710 1.00 89.25 79 LEU A N 1
ATOM 641 C CA . LEU A 1 79 ? 15.384 -4.330 -23.444 1.00 89.25 79 LEU A CA 1
ATOM 642 C C . LEU A 1 79 ? 13.859 -4.420 -23.358 1.00 89.25 79 LEU A C 1
ATOM 644 O O . LEU A 1 79 ? 13.257 -3.863 -22.444 1.00 89.25 79 LEU A O 1
ATOM 648 N N . GLN A 1 80 ? 13.243 -5.156 -24.285 1.00 88.38 80 GLN A N 1
ATOM 649 C CA . GLN A 1 80 ? 11.793 -5.329 -24.309 1.00 88.38 80 GLN A CA 1
ATOM 650 C C . GLN A 1 80 ? 11.300 -6.066 -23.058 1.00 88.38 80 GLN A C 1
ATOM 652 O O . GLN A 1 80 ? 10.360 -5.615 -22.410 1.00 88.38 80 GLN A O 1
ATOM 657 N N . ILE A 1 81 ? 11.996 -7.141 -22.677 1.00 91.38 81 ILE A N 1
ATOM 658 C CA . ILE A 1 81 ? 11.689 -7.931 -21.477 1.00 91.38 81 ILE A CA 1
ATOM 659 C C . ILE A 1 81 ? 11.770 -7.048 -20.228 1.00 91.38 81 ILE A C 1
ATOM 661 O O . ILE A 1 81 ? 10.870 -7.062 -19.395 1.00 91.38 81 ILE A O 1
ATOM 665 N N . LEU A 1 82 ? 12.817 -6.228 -20.119 1.00 92.44 82 LEU A N 1
ATOM 666 C CA . LEU A 1 82 ? 13.011 -5.349 -18.972 1.00 92.44 82 LEU A CA 1
ATOM 667 C C . LEU A 1 82 ? 11.915 -4.278 -18.858 1.00 92.44 82 LEU A C 1
ATOM 669 O O . LEU A 1 82 ? 11.463 -3.968 -17.755 1.00 92.44 82 LEU A O 1
ATOM 673 N N . LEU A 1 83 ? 11.466 -3.723 -19.986 1.00 92.44 83 LEU A N 1
ATOM 674 C CA . LEU A 1 83 ? 10.357 -2.767 -20.017 1.00 92.44 83 LEU A CA 1
ATOM 675 C C . LEU A 1 83 ? 9.034 -3.418 -19.595 1.00 92.44 83 LEU A C 1
ATOM 677 O O . LEU A 1 83 ? 8.298 -2.832 -18.795 1.00 92.44 83 LEU A O 1
ATOM 681 N N . ASP A 1 84 ? 8.756 -4.628 -20.079 1.00 93.38 84 ASP A N 1
ATOM 682 C CA . ASP A 1 84 ? 7.565 -5.393 -19.698 1.00 93.38 84 ASP A CA 1
ATOM 683 C C . ASP A 1 84 ? 7.593 -5.748 -18.203 1.00 93.38 84 ASP A C 1
ATOM 685 O O . ASP A 1 84 ? 6.605 -5.564 -17.491 1.00 93.38 84 ASP A O 1
ATOM 689 N N . ASP A 1 85 ? 8.755 -6.135 -17.681 1.00 92.94 85 ASP A N 1
ATOM 690 C CA . ASP A 1 85 ? 8.970 -6.414 -16.263 1.00 92.94 85 ASP A CA 1
ATOM 691 C C . ASP A 1 85 ? 8.765 -5.187 -15.368 1.00 92.94 85 ASP A C 1
ATOM 693 O O . ASP A 1 85 ? 8.245 -5.316 -14.256 1.00 92.94 85 ASP A O 1
ATOM 697 N N . ILE A 1 86 ? 9.184 -3.998 -15.814 1.00 93.62 86 ILE A N 1
ATOM 698 C CA . ILE A 1 86 ? 8.942 -2.736 -15.099 1.00 93.62 86 ILE A CA 1
ATOM 699 C C . ILE A 1 86 ? 7.450 -2.406 -15.109 1.00 93.62 86 ILE A C 1
ATOM 701 O O . ILE A 1 86 ? 6.904 -1.989 -14.084 1.00 93.62 86 ILE A O 1
ATOM 705 N N . LYS A 1 87 ? 6.780 -2.602 -16.249 1.00 94.62 87 LYS A N 1
ATOM 706 C CA . LYS A 1 87 ? 5.338 -2.381 -16.380 1.00 94.62 87 LYS A CA 1
ATOM 707 C C . LYS A 1 87 ? 4.549 -3.307 -15.455 1.00 94.62 87 LYS A C 1
ATOM 709 O O . LYS A 1 87 ? 3.668 -2.835 -14.745 1.00 94.62 87 LYS A O 1
ATOM 714 N N . ASN A 1 88 ? 4.915 -4.584 -15.397 1.00 95.19 88 ASN A N 1
ATOM 715 C CA . ASN A 1 88 ? 4.289 -5.551 -14.499 1.00 95.19 88 ASN A CA 1
ATOM 716 C C . ASN A 1 88 ? 4.486 -5.166 -13.029 1.00 95.19 88 ASN A C 1
ATOM 718 O O . ASN A 1 88 ? 3.510 -5.097 -12.290 1.00 95.19 88 ASN A O 1
ATOM 722 N N . THR A 1 89 ? 5.706 -4.799 -12.619 1.00 93.69 89 THR A N 1
ATOM 723 C CA . THR A 1 89 ? 5.940 -4.330 -11.243 1.00 93.69 89 THR A CA 1
ATOM 724 C C . THR A 1 89 ? 5.166 -3.047 -10.921 1.00 93.69 89 THR A C 1
ATOM 726 O O . THR A 1 89 ? 4.703 -2.891 -9.797 1.00 93.69 89 THR A O 1
ATOM 729 N N . ASN A 1 90 ? 4.975 -2.129 -11.875 1.00 92.75 90 ASN A N 1
ATOM 730 C CA . ASN A 1 90 ? 4.117 -0.959 -11.651 1.00 92.75 90 ASN A CA 1
ATOM 731 C C . ASN A 1 90 ? 2.655 -1.352 -11.403 1.00 92.75 90 ASN A C 1
ATOM 733 O O . ASN A 1 90 ? 2.046 -0.810 -10.486 1.00 92.75 90 ASN A O 1
ATOM 737 N N . ASN A 1 91 ? 2.123 -2.307 -12.169 1.00 95.56 91 ASN A N 1
ATOM 738 C CA . ASN A 1 91 ? 0.762 -2.802 -11.965 1.00 95.56 91 ASN A CA 1
ATOM 739 C C . ASN A 1 91 ? 0.613 -3.472 -10.591 1.00 95.56 91 ASN A C 1
ATOM 741 O O . ASN A 1 91 ? -0.363 -3.231 -9.891 1.00 95.56 91 ASN A O 1
ATOM 745 N N . GLU A 1 92 ? 1.586 -4.287 -10.175 1.00 93.31 92 GLU A N 1
ATOM 746 C CA . GLU A 1 92 ? 1.580 -4.922 -8.849 1.00 93.31 92 GLU A CA 1
ATOM 747 C C . GLU A 1 92 ? 1.625 -3.889 -7.715 1.00 93.31 92 GLU A C 1
ATOM 749 O O . GLU A 1 92 ? 0.914 -4.029 -6.720 1.00 93.31 92 GLU A O 1
ATOM 754 N N . ILE A 1 93 ? 2.420 -2.824 -7.874 1.00 94.25 93 ILE A N 1
ATOM 755 C CA . ILE A 1 93 ? 2.462 -1.694 -6.934 1.00 94.25 93 ILE A CA 1
ATOM 756 C C . ILE A 1 93 ? 1.089 -1.031 -6.826 1.00 94.25 93 ILE A C 1
ATOM 758 O O . ILE A 1 93 ? 0.613 -0.832 -5.712 1.00 94.25 93 ILE A O 1
ATOM 762 N N . GLU A 1 94 ? 0.452 -0.713 -7.953 1.00 93.62 94 GLU A N 1
ATOM 763 C CA . GLU A 1 94 ? -0.861 -0.062 -7.983 1.00 93.62 94 GLU A CA 1
ATOM 764 C C . GLU A 1 94 ? -1.940 -0.938 -7.331 1.00 93.62 94 GLU A C 1
ATOM 766 O O . GLU A 1 94 ? -2.698 -0.469 -6.483 1.00 93.62 94 GLU A O 1
ATOM 771 N N . LEU A 1 95 ? -1.956 -2.238 -7.641 1.00 94.12 95 LEU A N 1
ATOM 772 C CA . LEU A 1 95 ? -2.872 -3.199 -7.021 1.00 94.12 95 LEU A CA 1
ATOM 773 C C . LEU A 1 95 ? -2.656 -3.305 -5.506 1.00 94.12 95 LEU A C 1
ATOM 775 O O . LEU A 1 95 ? -3.622 -3.341 -4.745 1.00 94.12 95 LEU A O 1
ATOM 779 N N . THR A 1 96 ? -1.398 -3.320 -5.059 1.00 91.50 96 THR A N 1
ATOM 780 C CA . THR A 1 96 ? -1.057 -3.398 -3.632 1.00 91.50 96 THR A CA 1
ATOM 781 C C . THR A 1 96 ? -1.425 -2.105 -2.903 1.00 91.50 96 THR A C 1
ATOM 783 O O . THR A 1 96 ? -1.933 -2.155 -1.786 1.00 91.50 96 THR A O 1
ATOM 786 N N . GLN A 1 97 ? -1.215 -0.943 -3.529 1.00 90.56 97 GLN A N 1
ATOM 787 C CA . GLN A 1 97 ? -1.642 0.354 -2.994 1.00 90.56 97 GLN A CA 1
ATOM 788 C C . GLN A 1 97 ? -3.157 0.405 -2.825 1.00 90.56 97 GLN A C 1
ATOM 790 O O . GLN A 1 97 ? -3.632 0.717 -1.735 1.00 90.56 97 GLN A O 1
ATOM 795 N N . LYS A 1 98 ? -3.901 -0.012 -3.851 1.00 91.62 98 LYS A N 1
ATOM 796 C CA . LYS A 1 98 ? -5.359 -0.086 -3.789 1.00 91.62 98 LYS A CA 1
ATOM 797 C C . LYS A 1 98 ? -5.844 -1.035 -2.688 1.00 91.62 98 LYS A C 1
ATOM 799 O O . LYS A 1 98 ? -6.755 -0.696 -1.945 1.00 91.62 98 LYS A O 1
ATOM 804 N N . ALA A 1 99 ? -5.199 -2.191 -2.520 1.00 88.56 99 ALA A N 1
ATOM 805 C CA . ALA A 1 99 ? -5.530 -3.126 -1.444 1.00 88.56 99 ALA A CA 1
ATOM 806 C C . ALA A 1 99 ? -5.284 -2.539 -0.038 1.00 88.56 99 ALA A C 1
ATOM 808 O O . ALA A 1 99 ? -6.011 -2.863 0.900 1.00 88.56 99 ALA A O 1
ATOM 809 N N . ILE A 1 100 ? -4.274 -1.676 0.125 1.00 88.12 100 ILE A N 1
ATOM 810 C CA . ILE A 1 100 ? -4.023 -0.954 1.383 1.00 88.12 100 ILE A CA 1
ATOM 811 C C . ILE A 1 100 ? -5.108 0.100 1.630 1.00 88.12 100 ILE A C 1
ATOM 813 O O . ILE A 1 100 ? -5.554 0.243 2.766 1.00 88.12 100 ILE A O 1
ATOM 817 N N . GLU A 1 101 ? -5.530 0.823 0.593 1.00 86.00 101 GLU A N 1
ATOM 818 C CA . GLU A 1 101 ? -6.602 1.824 0.679 1.00 86.00 101 GLU A CA 1
ATOM 819 C C . GLU A 1 101 ? -7.945 1.175 1.040 1.00 86.00 101 GLU A C 1
ATOM 821 O O . GLU A 1 101 ? -8.576 1.577 2.015 1.00 86.00 101 GLU A O 1
ATOM 826 N N . GLU A 1 102 ? -8.326 0.095 0.352 1.00 84.75 102 GLU A N 1
ATOM 827 C CA . GLU A 1 102 ? -9.549 -0.669 0.639 1.00 84.75 102 GLU A CA 1
ATOM 828 C C . GLU A 1 102 ? -9.550 -1.273 2.055 1.00 84.75 102 GLU A C 1
ATOM 830 O O . GLU A 1 102 ? -10.604 -1.411 2.679 1.00 84.75 102 GLU A O 1
ATOM 835 N N . ALA A 1 103 ? -8.375 -1.636 2.581 1.00 79.62 103 ALA A N 1
ATOM 836 C CA . ALA A 1 103 ? -8.239 -2.091 3.962 1.00 79.62 103 ALA A CA 1
ATOM 837 C C . ALA A 1 103 ? -8.379 -0.945 4.980 1.00 79.62 103 ALA A C 1
ATOM 839 O O . ALA A 1 103 ? -8.847 -1.193 6.082 1.00 79.62 103 ALA A O 1
ATOM 840 N N . GLY A 1 104 ? -8.010 0.291 4.622 1.00 68.81 104 GLY A N 1
ATOM 841 C CA . GLY A 1 104 ? -8.126 1.465 5.495 1.00 68.81 104 GLY A CA 1
ATOM 842 C C . GLY A 1 104 ? -9.509 2.131 5.496 1.00 68.81 104 GLY A C 1
ATOM 843 O O . GLY A 1 104 ? -9.891 2.740 6.491 1.00 68.81 104 GLY A O 1
ATOM 844 N N . GLU A 1 105 ? -10.285 2.020 4.413 1.00 64.12 105 GLU A N 1
ATOM 845 C CA . GLU A 1 105 ? -11.637 2.606 4.336 1.00 64.12 105 GLU A CA 1
ATOM 846 C C . GLU A 1 105 ? -12.677 1.849 5.181 1.00 64.12 105 GLU A C 1
ATOM 848 O O . GLU A 1 105 ? -13.631 2.456 5.682 1.00 64.12 105 GLU A O 1
ATOM 853 N N . LYS A 1 106 ? -12.477 0.544 5.411 1.00 57.72 106 LYS A N 1
ATOM 854 C CA . LYS A 1 106 ? -13.361 -0.264 6.272 1.00 57.72 106 LYS A CA 1
ATOM 855 C C . LYS A 1 106 ? -13.385 0.211 7.731 1.00 57.72 106 LYS A C 1
ATOM 857 O O . LYS A 1 106 ? -14.435 0.116 8.359 1.00 57.72 106 LYS A O 1
ATOM 862 N N . ASP A 1 107 ? -12.297 0.812 8.212 1.00 52.84 107 ASP A N 1
ATOM 863 C CA . ASP A 1 107 ? -12.134 1.239 9.611 1.00 5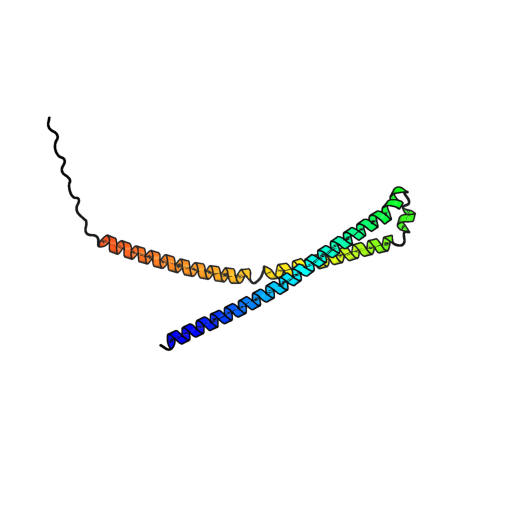2.84 107 ASP A CA 1
ATOM 864 C C . ASP A 1 107 ? -12.855 2.550 9.966 1.00 52.84 107 ASP A C 1
ATOM 866 O O . ASP A 1 107 ? -13.045 2.864 11.140 1.00 52.84 107 ASP A O 1
ATOM 870 N N . THR A 1 108 ? -13.248 3.365 8.982 1.00 48.72 108 THR A N 1
ATOM 871 C CA . THR A 1 108 ? -13.702 4.745 9.262 1.00 48.72 108 THR A CA 1
ATOM 872 C C . THR A 1 108 ? -15.210 4.945 9.187 1.00 48.72 108 THR A C 1
ATOM 874 O O . THR A 1 108 ? -15.722 5.907 9.757 1.00 48.72 108 THR A O 1
ATOM 877 N N . THR A 1 109 ? -15.943 4.053 8.519 1.00 48.84 109 THR A N 1
ATOM 878 C CA . THR A 1 109 ? -17.306 4.391 8.076 1.00 48.84 109 THR A CA 1
ATOM 879 C C . THR A 1 109 ? -18.415 3.872 8.997 1.00 48.84 109 THR A C 1
ATOM 881 O O . THR A 1 109 ? -19.503 4.440 8.989 1.00 48.84 109 THR A O 1
ATOM 884 N N . THR A 1 110 ? -18.169 2.845 9.818 1.00 50.47 110 THR A N 1
ATOM 885 C CA . THR A 1 110 ? -19.269 2.147 10.520 1.00 50.47 110 THR A CA 1
ATOM 886 C C . THR A 1 110 ? -19.192 2.246 12.046 1.00 50.47 110 THR A C 1
ATOM 888 O O . THR A 1 110 ? -20.179 2.609 12.674 1.00 50.47 110 THR A O 1
ATOM 891 N N . GLU A 1 111 ? -18.030 2.025 12.664 1.00 51.44 111 GLU A N 1
ATOM 892 C CA . GLU A 1 111 ? -17.945 1.941 14.136 1.00 51.44 111 GLU A CA 1
ATOM 893 C C . GLU A 1 111 ? -17.838 3.308 14.828 1.00 51.44 111 GLU A C 1
ATOM 895 O O . GLU A 1 111 ? -18.448 3.532 15.873 1.00 51.44 111 GLU A O 1
ATOM 900 N N . GLN A 1 112 ? -17.147 4.279 14.219 1.00 51.94 112 GLN A N 1
ATOM 901 C CA . GLN A 1 112 ? -17.004 5.611 14.822 1.00 51.94 112 GLN A CA 1
ATOM 902 C C . GLN A 1 112 ? -18.319 6.398 14.869 1.00 51.94 112 GLN A C 1
ATOM 904 O O . GLN A 1 112 ? -18.470 7.265 15.726 1.00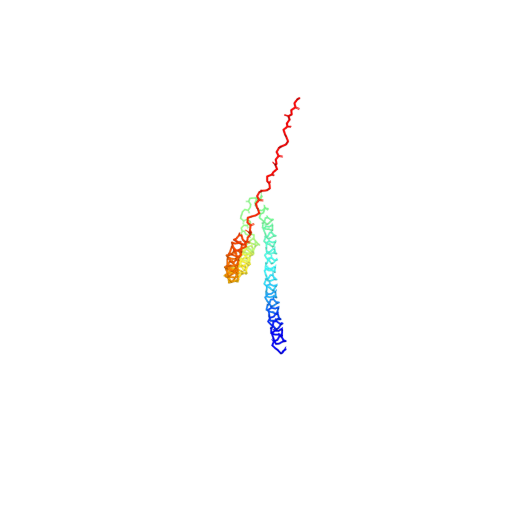 51.94 112 GLN A O 1
ATOM 909 N N . SER A 1 113 ? -19.267 6.117 13.970 1.00 56.09 113 SER A N 1
ATOM 910 C CA . SER A 1 113 ? -20.542 6.840 13.912 1.00 56.09 113 SER A CA 1
ATOM 911 C C . SER A 1 113 ? -21.483 6.427 15.043 1.00 56.09 113 SER A C 1
ATOM 913 O O . SER A 1 113 ? -22.076 7.290 15.687 1.00 56.09 113 SER A O 1
ATOM 915 N N . GLU A 1 114 ? -21.603 5.125 15.310 1.00 59.16 114 GLU A N 1
ATOM 916 C CA . GLU A 1 114 ? -22.549 4.595 16.299 1.00 59.16 114 GLU A CA 1
ATOM 917 C C . GLU A 1 114 ? -22.065 4.837 17.738 1.00 59.16 114 GLU A C 1
ATOM 919 O O . GLU A 1 114 ? -22.840 5.306 18.577 1.00 59.16 114 GLU A O 1
ATOM 924 N N . GLU A 1 115 ? -20.769 4.641 18.020 1.00 64.38 115 GLU A N 1
ATOM 925 C CA . GLU A 1 115 ? -20.199 4.964 19.337 1.00 64.38 115 GLU A CA 1
ATOM 926 C C . GLU A 1 115 ? -20.237 6.470 19.635 1.00 64.38 115 GLU A C 1
ATOM 928 O O . GLU A 1 115 ? -20.526 6.871 20.766 1.00 64.38 115 GLU A O 1
ATOM 933 N N . GLN A 1 116 ? -19.992 7.334 18.640 1.00 63.69 116 GLN A N 1
ATOM 934 C CA . GLN A 1 116 ? -20.105 8.784 18.836 1.00 63.69 116 GLN A CA 1
ATOM 935 C C . GLN A 1 116 ? -21.549 9.233 19.083 1.00 63.69 116 GLN A C 1
ATOM 937 O O . GLN A 1 116 ? -21.766 10.156 19.873 1.00 63.69 116 GLN A O 1
ATOM 942 N N . GLU A 1 117 ? -22.536 8.604 18.442 1.00 68.88 117 GLU A N 1
ATOM 943 C CA . GLU A 1 117 ? -23.952 8.892 18.687 1.00 68.88 117 GLU A CA 1
ATOM 944 C C . GLU A 1 117 ? -24.405 8.431 20.077 1.00 68.88 117 GLU A C 1
ATOM 946 O O . GLU A 1 117 ? -25.099 9.176 20.776 1.00 68.88 117 GLU A O 1
ATOM 951 N N . GLU A 1 118 ? -23.977 7.246 20.523 1.00 78.94 118 GLU A N 1
ATOM 952 C CA . GLU A 1 118 ? -24.237 6.785 21.889 1.00 78.94 118 GLU A CA 1
ATOM 953 C C . GLU A 1 118 ? -23.587 7.688 22.939 1.00 78.94 118 GLU A C 1
ATOM 955 O O . GLU A 1 118 ? -24.216 8.026 23.947 1.00 78.94 118 GLU A O 1
ATOM 960 N N . LEU A 1 119 ? -22.333 8.092 22.718 1.00 76.56 119 LEU A N 1
ATOM 961 C CA . LEU A 1 119 ? -21.624 8.990 23.625 1.00 76.56 119 LEU A CA 1
ATOM 962 C C . LEU A 1 119 ? -22.295 10.363 23.690 1.00 76.56 119 LEU A C 1
ATOM 964 O O . LEU A 1 119 ? -22.440 10.905 24.784 1.00 76.56 119 LEU A O 1
ATOM 968 N N . LYS A 1 120 ? -22.775 10.900 22.561 1.00 76.19 120 LYS A N 1
ATOM 969 C CA . LYS A 1 120 ? -23.555 12.146 22.547 1.00 76.19 120 LYS A CA 1
ATOM 970 C C . LYS A 1 120 ? -24.838 12.036 23.363 1.00 76.19 120 LYS A C 1
ATOM 972 O O . LYS A 1 120 ? -25.087 12.910 24.187 1.00 76.19 120 LYS A O 1
ATOM 977 N N . LYS A 1 121 ? -25.608 10.955 23.203 1.00 84.19 121 LYS A N 1
ATOM 978 C CA . LYS A 1 121 ? -26.828 10.739 24.000 1.00 84.19 121 LYS A CA 1
ATOM 979 C C . LYS A 1 121 ? -26.534 10.664 25.497 1.00 84.19 121 LYS A C 1
ATOM 981 O O . LYS A 1 121 ? -27.231 11.297 26.281 1.00 84.19 121 LYS A O 1
ATOM 986 N N . LYS A 1 122 ? -25.478 9.943 25.893 1.00 83.62 122 LYS A N 1
ATOM 987 C CA . LYS A 1 122 ? -25.053 9.854 27.302 1.00 83.62 122 LYS A CA 1
ATOM 988 C C . LYS A 1 122 ? -24.633 11.219 27.860 1.00 83.62 122 LYS A C 1
ATOM 990 O O . LYS A 1 122 ? -24.926 11.513 29.014 1.00 83.62 122 LYS A O 1
ATOM 995 N N . ILE A 1 123 ? -23.967 12.054 27.059 1.00 83.94 123 ILE A N 1
ATOM 996 C CA . ILE A 1 123 ? -23.591 13.419 27.458 1.00 83.94 123 ILE A CA 1
ATOM 997 C C . ILE A 1 123 ? -24.840 14.281 27.679 1.00 83.94 123 ILE A C 1
ATOM 999 O O . ILE A 1 123 ? -24.947 14.902 28.732 1.00 83.94 123 ILE A O 1
ATOM 1003 N N . GLU A 1 124 ? -25.801 14.270 26.752 1.00 85.00 124 GLU A N 1
ATOM 1004 C CA . GLU A 1 124 ? -27.046 15.046 26.879 1.00 85.00 124 GLU A CA 1
ATOM 1005 C C . GLU A 1 124 ? -27.861 14.646 28.121 1.00 85.00 124 GLU A C 1
ATOM 1007 O O . GLU A 1 124 ? -28.398 15.502 28.827 1.00 85.00 124 GLU A O 1
ATOM 1012 N N . GLU A 1 125 ? -27.920 13.350 28.433 1.00 87.75 125 GLU A N 1
ATOM 1013 C CA . GLU A 1 125 ? -28.625 12.837 29.613 1.00 87.75 125 GLU A CA 1
ATOM 1014 C C . GLU A 1 125 ? -27.980 13.340 30.917 1.00 87.75 125 GLU A C 1
ATOM 1016 O O . GLU A 1 125 ? -28.662 13.841 31.816 1.00 87.75 125 GLU A O 1
ATOM 1021 N N . VAL A 1 126 ? -26.645 13.295 30.989 1.00 87.12 126 VAL A N 1
ATOM 1022 C CA . VAL A 1 126 ? -25.871 13.788 32.138 1.00 87.12 126 VAL A CA 1
ATOM 1023 C C . VAL A 1 126 ? -25.978 15.307 32.280 1.00 87.12 126 VAL A C 1
ATOM 1025 O O . VAL A 1 126 ? -26.110 15.810 33.398 1.00 87.12 126 VAL A O 1
ATOM 1028 N N . GLU A 1 127 ? -25.949 16.057 31.179 1.00 83.12 127 GLU A N 1
ATOM 1029 C CA . GLU A 1 127 ? -26.138 17.511 31.200 1.00 83.12 127 GLU A CA 1
ATOM 1030 C C . GLU A 1 127 ? -27.525 17.886 31.743 1.00 83.12 127 GLU A C 1
ATOM 1032 O O . GLU A 1 127 ? -27.626 18.751 32.620 1.00 83.12 127 GLU A O 1
ATOM 1037 N N . GLY A 1 128 ? -28.575 17.170 31.329 1.00 86.81 128 GLY A N 1
ATOM 1038 C CA . GLY A 1 128 ? -29.928 17.351 31.860 1.00 86.81 128 GLY A CA 1
ATOM 1039 C C . GLY A 1 128 ? -30.030 17.070 33.365 1.00 86.81 128 GLY A C 1
ATOM 1040 O O . GLY A 1 128 ? -30.654 17.834 34.112 1.00 86.81 128 GLY A O 1
ATOM 1041 N N . GLU A 1 129 ? -29.370 16.015 33.853 1.00 87.56 129 GLU A N 1
ATOM 1042 C CA . GLU A 1 129 ? -29.303 15.727 35.291 1.00 87.56 129 GLU A CA 1
ATOM 1043 C C . GLU A 1 129 ? -28.570 16.825 36.076 1.00 87.56 129 GLU A C 1
ATOM 1045 O O . GLU A 1 129 ? -29.004 17.209 37.171 1.00 87.56 129 GLU A O 1
ATOM 1050 N N . ILE A 1 130 ? -27.472 17.355 35.527 1.00 85.38 130 ILE A N 1
ATOM 1051 C CA . ILE A 1 130 ? -26.705 18.445 36.142 1.00 85.38 130 ILE A CA 1
ATOM 1052 C C . ILE A 1 130 ? -27.562 19.710 36.242 1.00 85.38 130 ILE A C 1
ATOM 1054 O O . ILE A 1 130 ? -27.609 20.326 37.311 1.00 85.38 130 ILE A O 1
ATOM 1058 N N . GLU A 1 131 ? -28.272 20.090 35.179 1.00 85.00 131 GLU A N 1
ATOM 1059 C CA . GLU A 1 131 ? -29.155 21.261 35.190 1.00 85.00 131 GLU A CA 1
ATOM 1060 C C . GLU A 1 131 ? -30.287 21.127 36.213 1.00 85.00 131 GLU A C 1
ATOM 1062 O O . GLU A 1 131 ? -30.572 22.070 36.964 1.00 85.00 131 GLU A O 1
ATOM 1067 N N . SER A 1 132 ? -30.893 19.941 36.300 1.00 86.88 132 SER A N 1
ATOM 1068 C CA . SER A 1 132 ? -31.921 19.642 37.296 1.00 86.88 132 SER A CA 1
ATOM 1069 C C . SER A 1 132 ? -31.387 19.832 38.721 1.00 86.88 132 SER A C 1
ATOM 1071 O O . SER A 1 132 ? -31.944 20.603 39.512 1.00 86.88 132 SER A O 1
ATOM 1073 N N . ARG A 1 133 ? -30.223 19.243 39.029 1.00 83.69 133 ARG A N 1
ATOM 1074 C CA . ARG A 1 133 ? -29.585 19.381 40.349 1.00 83.69 133 ARG A CA 1
ATOM 1075 C C . ARG A 1 133 ? -29.162 20.814 40.658 1.00 83.69 133 ARG A C 1
ATOM 1077 O O . ARG A 1 133 ? -29.275 21.254 41.804 1.00 83.69 133 ARG A O 1
ATOM 1084 N N . LEU A 1 134 ? -28.698 21.577 39.668 1.00 86.00 134 LEU A N 1
ATOM 1085 C CA . LEU A 1 134 ? -28.368 22.993 39.850 1.00 86.00 134 LEU A CA 1
ATOM 1086 C C . LEU A 1 134 ? -29.604 23.823 40.212 1.00 86.00 134 LEU A C 1
ATOM 1088 O O . LEU A 1 134 ? -29.525 24.701 41.080 1.00 86.00 134 LEU A O 1
ATOM 1092 N N . ASN A 1 135 ? -30.752 23.534 39.599 1.00 85.12 135 ASN A N 1
ATOM 1093 C CA . ASN A 1 135 ? -32.010 24.196 39.930 1.00 85.12 135 ASN A CA 1
ATOM 1094 C C . ASN A 1 135 ? -32.489 23.849 41.344 1.00 85.12 135 ASN A C 1
ATOM 1096 O O . ASN A 1 135 ? -32.853 24.754 42.100 1.00 85.12 135 ASN A O 1
ATOM 1100 N N . GLU A 1 136 ? -32.406 22.583 41.752 1.00 82.56 136 GLU A N 1
ATOM 1101 C CA . GLU A 1 136 ? -32.702 22.169 43.128 1.00 82.56 136 GLU A CA 1
ATOM 1102 C C . GLU A 1 136 ? -31.807 22.891 44.143 1.00 82.56 136 GLU A C 1
ATOM 1104 O O . GLU A 1 136 ? -32.295 23.484 45.110 1.00 82.56 136 GLU A O 1
ATOM 1109 N N . LEU A 1 137 ? -30.494 22.938 43.894 1.00 84.44 137 LEU A N 1
ATOM 1110 C CA . LEU A 1 137 ? -29.540 23.646 44.749 1.00 84.44 137 LEU A CA 1
ATOM 1111 C C . LEU A 1 137 ? -29.843 25.146 44.837 1.00 84.44 137 LEU A C 1
ATOM 1113 O O . LEU A 1 137 ? -29.700 25.751 45.904 1.00 84.44 137 LEU A O 1
ATOM 1117 N N . LYS A 1 138 ? -30.302 25.762 43.743 1.00 86.06 138 LYS A N 1
ATOM 1118 C CA . LYS A 1 138 ? -30.716 27.171 43.716 1.00 86.06 138 LYS A CA 1
ATOM 1119 C C . LYS A 1 138 ? -31.951 27.407 44.588 1.00 86.06 138 LYS A C 1
ATOM 1121 O O . LYS A 1 138 ? -31.978 28.387 45.337 1.00 86.06 138 LYS A O 1
ATOM 1126 N N . ILE A 1 139 ? -32.928 26.501 44.547 1.00 85.94 139 ILE A N 1
ATOM 1127 C CA . ILE A 1 139 ? -34.124 26.538 45.403 1.00 85.94 139 ILE A CA 1
ATOM 1128 C C . ILE A 1 139 ? -33.728 26.384 46.878 1.00 85.94 139 ILE A C 1
ATOM 1130 O O . ILE A 1 139 ? -34.142 27.186 47.720 1.00 85.94 139 ILE A O 1
ATOM 1134 N N . VAL A 1 140 ? -32.866 25.414 47.195 1.00 81.19 140 VAL A N 1
ATOM 1135 C CA . VAL A 1 140 ? -32.360 25.185 48.558 1.00 81.19 140 VAL A CA 1
ATOM 1136 C C . VAL A 1 140 ? -31.605 26.411 49.078 1.00 81.19 140 VAL A C 1
ATOM 1138 O O . VAL A 1 140 ? -31.857 26.865 50.196 1.00 81.19 140 VAL A O 1
ATOM 1141 N N . LYS A 1 141 ? -30.735 27.014 48.260 1.00 81.88 141 LYS A N 1
ATOM 1142 C CA . LYS A 1 141 ? -30.005 28.241 48.613 1.00 81.88 141 LYS A CA 1
ATOM 1143 C C . LYS A 1 141 ? -30.956 29.397 48.935 1.00 81.88 141 LYS A C 1
ATOM 1145 O O . LYS A 1 141 ? -30.798 30.046 49.967 1.00 81.88 141 LYS A O 1
ATOM 1150 N N . GLN A 1 142 ? -31.979 29.619 48.109 1.00 77.94 142 GLN A N 1
ATOM 1151 C CA . GLN A 1 142 ? -32.990 30.653 48.357 1.00 77.94 142 GLN A CA 1
ATOM 1152 C C . GLN A 1 142 ? -33.795 30.395 49.641 1.00 77.94 142 GLN A C 1
ATOM 1154 O O . GLN A 1 142 ? -34.128 31.338 50.362 1.00 77.94 142 GLN A O 1
ATOM 1159 N N . ALA A 1 143 ? -34.095 29.133 49.955 1.00 78.19 143 ALA A N 1
ATOM 1160 C CA . ALA A 1 143 ? -34.774 28.761 51.194 1.00 78.19 143 ALA A CA 1
ATOM 1161 C C . ALA A 1 143 ? -33.898 29.004 52.439 1.00 78.19 143 ALA A C 1
ATOM 1163 O O . ALA A 1 143 ? -34.406 29.438 53.476 1.00 78.19 143 ALA A O 1
ATOM 1164 N N . ILE A 1 144 ? -32.585 28.773 52.336 1.00 76.00 144 ILE A N 1
ATOM 1165 C CA . ILE A 1 144 ? -31.615 29.044 53.408 1.00 76.00 144 ILE A CA 1
ATOM 1166 C C . ILE A 1 144 ? -31.442 30.552 53.625 1.00 76.00 144 ILE A C 1
ATOM 1168 O O . ILE A 1 144 ? -31.456 31.010 54.769 1.00 76.00 144 ILE A O 1
ATOM 1172 N N . ASP A 1 145 ? -31.338 31.340 52.553 1.00 72.88 145 ASP A N 1
ATOM 1173 C CA . ASP A 1 145 ? -31.182 32.795 52.656 1.00 72.88 145 ASP A CA 1
ATOM 1174 C C . ASP A 1 145 ? -32.431 33.475 53.244 1.00 72.88 145 ASP A C 1
ATOM 1176 O O . ASP A 1 145 ? -32.303 34.434 54.006 1.00 72.88 145 ASP A O 1
ATOM 1180 N N . LYS A 1 146 ? -33.634 32.927 53.013 1.00 65.75 146 LYS A N 1
ATOM 1181 C CA . LYS A 1 146 ? -34.875 33.374 53.679 1.00 65.75 146 LYS A CA 1
ATOM 1182 C C . LYS A 1 146 ? -34.947 33.013 55.172 1.00 65.75 146 LYS A C 1
ATOM 1184 O O . LYS A 1 146 ? -35.701 33.650 55.902 1.00 65.75 146 LYS A O 1
ATOM 1189 N N . LYS A 1 147 ? -34.180 32.020 55.643 1.00 57.81 147 LYS A N 1
ATOM 1190 C CA . LYS A 1 147 ? -34.161 31.566 57.050 1.00 57.81 147 LYS A CA 1
ATOM 1191 C C . LYS A 1 147 ? -33.075 32.219 57.915 1.00 57.81 147 LYS A C 1
ATOM 1193 O O . LYS A 1 147 ? -33.076 31.999 59.125 1.00 57.81 147 LYS A O 1
ATOM 1198 N N . LYS A 1 148 ? -32.161 33.027 57.362 1.00 48.00 148 LYS A N 1
ATOM 1199 C CA . LYS A 1 148 ? -31.181 33.769 58.178 1.00 48.00 148 LYS A CA 1
ATOM 1200 C C . LYS A 1 148 ? -31.853 34.979 58.852 1.00 48.00 148 LYS A C 1
ATOM 1202 O O . LYS A 1 148 ? -32.264 35.901 58.147 1.00 48.00 148 LYS A O 1
ATOM 1207 N N . PRO A 1 149 ? -31.936 35.050 60.196 1.00 49.03 149 PRO A N 1
ATOM 1208 C CA . PRO A 1 149 ? -32.379 36.268 60.862 1.00 49.03 149 PRO A CA 1
ATOM 1209 C C . PRO A 1 149 ? -31.360 37.386 60.602 1.00 49.03 149 PRO A C 1
ATOM 1211 O O . PRO A 1 149 ? -30.150 37.167 60.705 1.00 49.03 149 PRO A O 1
ATOM 1214 N N . LYS A 1 150 ? -31.849 38.592 60.272 1.00 50.59 150 LYS A N 1
ATOM 1215 C CA . LYS A 1 150 ? -31.038 39.817 60.180 1.00 50.59 150 LYS A CA 1
ATOM 1216 C C . LYS A 1 150 ? -30.273 40.000 61.495 1.00 50.59 150 LYS A C 1
ATOM 1218 O O . LYS A 1 150 ? -30.834 40.490 62.472 1.00 50.59 150 LYS A O 1
ATOM 1223 N N . ARG A 1 151 ? -28.990 39.628 61.532 1.00 46.97 151 ARG A N 1
ATOM 1224 C CA . ARG A 1 151 ? -28.085 40.046 62.607 1.00 46.97 151 ARG A CA 1
ATOM 1225 C C . ARG A 1 151 ? -27.897 41.555 62.475 1.00 46.97 151 ARG A C 1
ATOM 1227 O O . ARG A 1 151 ? -27.251 42.042 61.553 1.00 46.97 151 ARG A O 1
ATOM 1234 N N . SER A 1 152 ? -28.558 42.270 63.375 1.00 46.19 152 SER A N 1
ATOM 1235 C CA . SER A 1 152 ? -28.505 43.711 63.571 1.00 46.19 152 SER A CA 1
ATOM 1236 C C . SER A 1 152 ? -27.068 44.223 63.676 1.00 46.19 152 SER A C 1
ATOM 1238 O O . SER A 1 152 ? -26.240 43.651 64.384 1.00 46.19 152 SER A O 1
ATOM 1240 N N . ALA A 1 153 ? -26.807 45.337 62.994 1.00 47.66 153 ALA A N 1
ATOM 1241 C CA . ALA A 1 153 ? -25.565 46.088 63.053 1.00 47.66 153 ALA A CA 1
ATOM 1242 C C . ALA A 1 153 ? -25.226 46.497 64.497 1.00 47.66 153 ALA A C 1
ATOM 1244 O O . ALA A 1 153 ? -25.975 47.234 65.140 1.00 47.66 153 ALA A O 1
ATOM 1245 N N . VAL A 1 154 ? -24.070 46.058 64.995 1.00 46.53 154 VAL A N 1
ATOM 1246 C CA . VAL A 1 154 ? -23.480 46.591 66.226 1.00 46.53 154 VAL A CA 1
ATOM 1247 C C . VAL A 1 154 ? -22.854 47.945 65.890 1.00 46.53 154 VAL A C 1
ATOM 1249 O O . VAL A 1 154 ? -21.809 48.021 65.244 1.00 46.53 154 VAL A O 1
ATOM 1252 N N . LYS A 1 155 ? -23.517 49.029 66.313 1.00 49.19 155 LYS A N 1
ATOM 1253 C CA . LYS A 1 155 ? -22.965 50.391 66.335 1.00 49.19 155 LYS A CA 1
ATOM 1254 C C . LYS A 1 155 ? -21.704 50.408 67.212 1.00 49.19 155 LYS A C 1
ATOM 1256 O O . LYS A 1 155 ? -21.810 50.307 68.430 1.00 49.19 155 LYS A O 1
ATOM 1261 N N . LYS A 1 156 ? -20.520 50.595 66.621 1.00 46.44 156 LYS A N 1
ATOM 1262 C CA . LYS A 1 156 ? -19.339 51.081 67.355 1.00 46.44 156 LYS A CA 1
ATOM 1263 C C . LYS A 1 156 ? -19.410 52.608 67.427 1.00 46.44 156 LYS A C 1
ATOM 1265 O O . LYS A 1 156 ? -19.311 53.286 66.407 1.00 46.44 156 LYS A O 1
ATOM 1270 N N . ALA A 1 157 ? -19.625 53.134 68.630 1.00 45.31 157 ALA A N 1
ATOM 1271 C CA . ALA A 1 157 ? -19.530 54.556 68.933 1.00 45.31 157 ALA A CA 1
ATOM 1272 C C . ALA A 1 157 ? -18.061 55.027 68.864 1.00 45.31 157 ALA A C 1
ATOM 1274 O O . ALA A 1 157 ? -17.166 54.356 69.374 1.00 45.31 157 ALA A O 1
ATOM 1275 N N . LYS A 1 158 ? -17.827 56.179 68.220 1.00 47.19 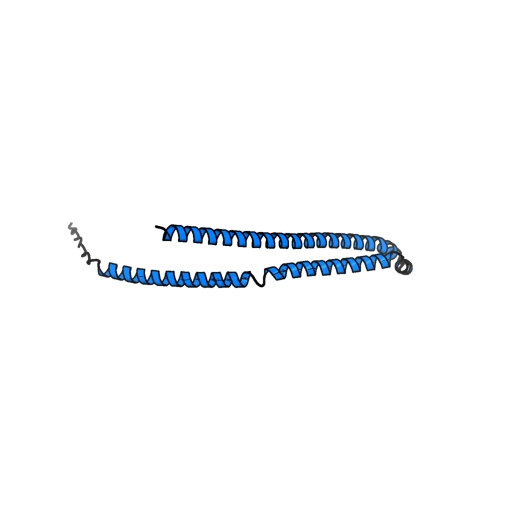158 LYS A N 1
ATOM 1276 C CA . LYS A 1 158 ? -16.558 56.931 68.233 1.00 47.19 158 LYS A CA 1
ATOM 1277 C C . LYS A 1 158 ? -16.245 57.426 69.655 1.00 47.19 158 LYS A C 1
ATOM 1279 O O . LYS A 1 158 ? -17.155 57.976 70.275 1.00 47.19 158 LYS A O 1
ATOM 1284 N N . PRO A 1 159 ? -14.990 57.389 70.134 1.00 49.00 159 PRO A N 1
ATOM 1285 C CA . PRO A 1 159 ? -14.558 58.293 71.188 1.00 49.00 159 PRO A CA 1
ATOM 1286 C C . PRO A 1 159 ? -14.186 59.654 70.581 1.00 49.00 159 PRO A C 1
ATOM 1288 O O . PRO A 1 159 ? -13.507 59.744 69.556 1.00 49.00 159 PRO A O 1
ATOM 1291 N N . ALA A 1 160 ? -14.689 60.716 71.206 1.00 47.19 160 ALA A N 1
ATOM 1292 C CA . ALA A 1 160 ? -14.393 62.098 70.871 1.00 47.19 160 ALA A CA 1
ATOM 1293 C C . ALA A 1 160 ? -12.966 62.465 71.304 1.00 47.19 160 ALA A C 1
ATOM 1295 O O . ALA A 1 160 ? -12.591 62.262 72.456 1.00 47.19 160 ALA A O 1
ATOM 1296 N N . SER A 1 161 ? -12.195 63.056 70.392 1.00 42.88 161 SER A N 1
ATOM 1297 C CA . SER A 1 161 ? -10.984 63.801 70.724 1.00 42.88 161 SER A CA 1
ATOM 1298 C C . SER A 1 161 ? -11.371 65.147 71.343 1.00 42.88 161 SER A C 1
ATOM 1300 O O . SER A 1 161 ? -12.108 65.913 70.715 1.00 42.88 161 SER A O 1
ATOM 1302 N N . LYS A 1 162 ? -10.827 65.484 72.511 1.00 51.12 162 LYS A N 1
ATOM 1303 C CA . LYS A 1 162 ? -10.658 66.880 72.923 1.00 51.12 162 LYS A CA 1
ATOM 1304 C C . LYS A 1 162 ? -9.214 67.106 73.363 1.00 51.12 16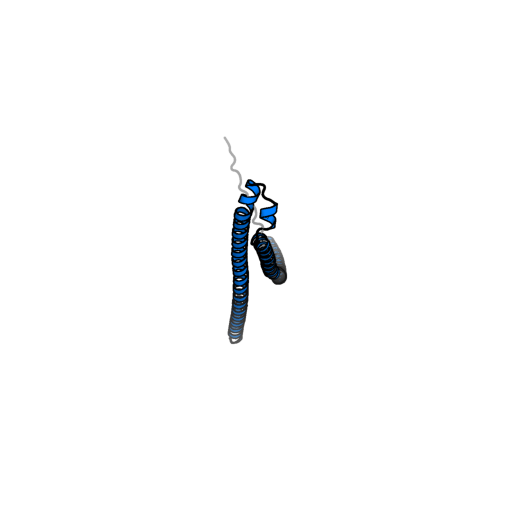2 LYS A C 1
ATOM 1306 O O . LYS A 1 162 ? -8.641 66.267 74.051 1.00 51.12 162 LYS A O 1
ATOM 1311 N N . LYS A 1 163 ? -8.680 68.212 72.843 1.00 46.19 163 LYS A N 1
ATOM 1312 C CA . LYS A 1 163 ? -7.494 68.929 73.309 1.00 46.19 163 LYS A CA 1
ATOM 1313 C C . LYS A 1 163 ? -7.698 69.425 74.734 1.00 46.19 163 LYS A C 1
ATOM 1315 O O . LYS A 1 163 ? -8.878 69.673 75.080 1.00 46.19 163 LYS A O 1
#

Radius of gyration: 39.03 Å; chains: 1; bounding box: 62×82×107 Å

Sequence (163 aa):
MSDLISKLKKTIEESLDTARNNAQSLKELAEEYGKVARLKFELYQLQNAKKKKLELLGETVFPFLTENNYDGLRRHETLQILLDDIKNTNNEIELTQKAIEEAGEKDTTTEQSEEQEELKKKIEEVEGEIESRLNELKIVKQAIDKKKPKRSAVKKAKPASKK